Protein AF-A0A946ZB93-F1 (afdb_monomer)

Foldseek 3Di:
DVVVVVVVVVVVVPDPPDDPPPPPDDDDPPPPPPLQDWDWDDDPQKIKTAGSVQDIDIDHDQPDFDWDWDDDPPDIDIDGPPDPSDWDWDADPVRQTQDTRPWGWDADPVRGTPDIHD

Nearest PDB structures (foldseek):
  7tdz-assembly1_C  TM=2.432E-01  e=5.492E+00  Xenopus laevis

pLDDT: mean 75.24, std 18.33, range [37.12, 97.56]

Sequence (118 aa):
MRKFLILTAAILLGTSVGLANTSTAESSLTYGYNYGNSFIFTENGITFSVYPDGEFDFYMNRLFNVGARADFGNLGITFNSGYDYNAYVQYDDYGAVIQVENVPIYYDYYGRVEQIGD

Structure (mmCIF, N/CA/C/O backbone):
data_AF-A0A946ZB93-F1
#
_entry.id   AF-A0A946ZB93-F1
#
loop_
_atom_site.group_PDB
_atom_site.id
_atom_site.type_symbol
_atom_site.label_atom_id
_atom_site.label_alt_id
_atom_site.label_comp_id
_atom_site.label_asym_id
_atom_site.label_entity_id
_atom_site.label_seq_id
_atom_site.pdbx_PDB_ins_code
_atom_site.Cartn_x
_atom_site.Cartn_y
_atom_site.Cartn_z
_atom_site.occupancy
_atom_site.B_iso_or_equiv
_atom_site.auth_seq_id
_atom_site.auth_comp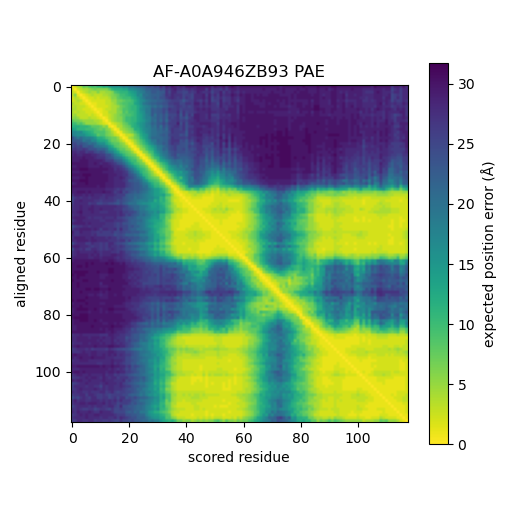_id
_atom_site.auth_asym_id
_atom_site.auth_atom_id
_atom_site.pdbx_PDB_model_num
ATOM 1 N N . MET A 1 1 ? 4.525 -1.194 71.901 1.00 58.03 1 MET A N 1
ATOM 2 C CA . MET A 1 1 ? 5.549 -1.968 71.163 1.00 58.03 1 MET A CA 1
ATOM 3 C C . MET A 1 1 ? 4.944 -2.994 70.199 1.00 58.03 1 MET A C 1
ATOM 5 O O . MET A 1 1 ? 5.058 -2.793 69.002 1.00 58.03 1 MET A O 1
ATOM 9 N N . ARG A 1 2 ? 4.246 -4.048 70.665 1.00 55.47 2 ARG A N 1
ATOM 10 C CA . ARG A 1 2 ? 3.749 -5.141 69.789 1.00 55.47 2 ARG A CA 1
ATOM 11 C C . ARG A 1 2 ? 2.785 -4.705 68.670 1.00 55.47 2 ARG A C 1
ATOM 13 O O . ARG A 1 2 ? 2.894 -5.198 67.561 1.00 55.47 2 ARG A O 1
ATOM 20 N N . LYS A 1 3 ? 1.886 -3.748 68.932 1.00 62.56 3 LYS A N 1
ATOM 21 C CA . LYS A 1 3 ? 0.941 -3.226 67.921 1.00 62.56 3 LYS A CA 1
ATOM 22 C C . LYS A 1 3 ? 1.622 -2.391 66.824 1.00 62.56 3 LYS A C 1
ATOM 24 O O . LYS A 1 3 ? 1.196 -2.438 65.681 1.00 62.56 3 LYS A O 1
ATOM 29 N N . PHE A 1 4 ? 2.704 -1.687 67.169 1.00 69.25 4 PHE A N 1
ATOM 30 C CA . PHE A 1 4 ? 3.529 -0.956 66.200 1.00 69.25 4 PHE A CA 1
ATOM 31 C C . PHE A 1 4 ? 4.312 -1.920 65.304 1.00 69.25 4 PHE A C 1
ATOM 33 O O . PHE A 1 4 ? 4.312 -1.746 64.096 1.00 69.25 4 PHE A O 1
ATOM 40 N N . LEU A 1 5 ? 4.875 -2.987 65.881 1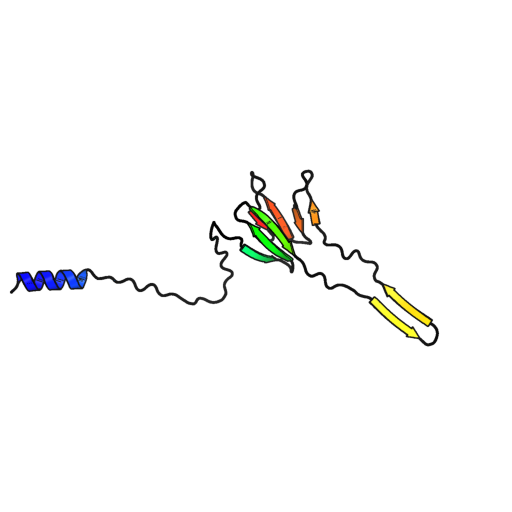.00 72.25 5 LEU A N 1
ATOM 41 C CA . LEU A 1 5 ? 5.553 -4.055 65.135 1.00 72.25 5 LEU A CA 1
ATOM 42 C C . LEU A 1 5 ? 4.648 -4.724 64.088 1.00 72.25 5 LEU A C 1
ATOM 44 O O . LEU A 1 5 ? 5.097 -5.000 62.981 1.00 72.25 5 LEU A O 1
ATOM 48 N N . ILE A 1 6 ? 3.372 -4.946 64.417 1.00 75.69 6 ILE A N 1
ATOM 49 C CA . ILE A 1 6 ? 2.399 -5.544 63.489 1.00 75.69 6 ILE A CA 1
ATOM 50 C C . ILE A 1 6 ? 2.083 -4.588 62.330 1.00 75.69 6 ILE A C 1
ATOM 52 O O . ILE A 1 6 ? 1.999 -5.024 61.185 1.00 75.69 6 ILE A O 1
ATOM 56 N N . LEU A 1 7 ? 1.959 -3.286 62.605 1.00 73.19 7 LEU A N 1
ATOM 57 C CA . LEU A 1 7 ? 1.698 -2.281 61.574 1.00 73.19 7 LEU A CA 1
ATOM 58 C C . LEU A 1 7 ? 2.889 -2.133 60.613 1.00 73.19 7 LEU A C 1
ATOM 60 O O . LEU A 1 7 ? 2.698 -2.062 59.402 1.00 73.19 7 LEU A O 1
ATOM 64 N N . THR A 1 8 ? 4.119 -2.161 61.135 1.00 68.06 8 THR A N 1
ATOM 65 C CA . THR A 1 8 ? 5.337 -2.132 60.310 1.00 68.06 8 THR A CA 1
ATOM 66 C C . THR A 1 8 ? 5.472 -3.393 59.449 1.00 68.06 8 THR A C 1
ATOM 68 O O . THR A 1 8 ? 5.829 -3.294 58.279 1.00 68.06 8 THR A O 1
ATOM 71 N N . ALA A 1 9 ? 5.132 -4.571 59.986 1.00 68.50 9 ALA A N 1
ATOM 72 C CA . ALA A 1 9 ? 5.154 -5.825 59.231 1.00 68.50 9 ALA A CA 1
ATOM 73 C C . ALA A 1 9 ? 4.100 -5.864 58.107 1.00 68.50 9 ALA A C 1
ATOM 75 O O . ALA A 1 9 ? 4.388 -6.351 57.017 1.00 68.50 9 ALA A O 1
ATOM 76 N N . ALA A 1 10 ? 2.905 -5.311 58.339 1.00 68.88 10 ALA A N 1
ATOM 77 C CA . ALA A 1 10 ? 1.845 -5.249 57.330 1.00 68.88 10 ALA A CA 1
ATOM 78 C C . ALA A 1 10 ? 2.208 -4.342 56.140 1.00 68.88 10 ALA A C 1
ATOM 80 O O . ALA A 1 10 ? 1.878 -4.663 55.002 1.00 68.88 10 ALA A O 1
ATOM 81 N N . ILE A 1 11 ? 2.928 -3.242 56.385 1.00 70.69 11 ILE A N 1
ATOM 82 C CA . ILE A 1 11 ? 3.380 -2.321 55.329 1.00 70.69 11 ILE A CA 1
ATOM 83 C C . ILE A 1 11 ? 4.476 -2.965 54.463 1.00 70.69 11 ILE A C 1
ATOM 85 O O . ILE A 1 11 ? 4.464 -2.800 53.247 1.00 70.69 11 ILE A O 1
ATOM 89 N N . LEU A 1 12 ? 5.376 -3.752 55.063 1.00 62.88 12 LEU A N 1
ATOM 90 C CA . LEU A 1 12 ? 6.449 -4.460 54.347 1.00 62.88 12 LEU A CA 1
ATOM 91 C C . LEU A 1 12 ? 5.944 -5.612 53.460 1.00 62.88 12 LEU A C 1
ATOM 93 O O . LEU A 1 12 ? 6.600 -5.958 52.484 1.00 62.88 12 LEU A O 1
ATOM 97 N N . LEU A 1 13 ? 4.786 -6.198 53.778 1.00 65.62 13 LEU A N 1
ATOM 98 C CA . LEU A 1 13 ? 4.172 -7.279 52.993 1.00 65.62 13 LEU A CA 1
ATOM 99 C C . LEU A 1 13 ? 3.286 -6.768 51.840 1.00 65.62 13 LEU A C 1
ATOM 101 O O . LEU A 1 13 ? 2.912 -7.554 50.974 1.00 65.62 13 LEU A O 1
ATOM 105 N N . GLY A 1 14 ? 2.935 -5.476 51.822 1.00 56.38 14 GLY A N 1
ATOM 106 C CA . GLY A 1 14 ? 2.010 -4.883 50.846 1.00 56.38 14 GLY A CA 1
ATOM 107 C C . GLY A 1 14 ? 2.659 -4.320 49.578 1.00 56.38 14 GLY A C 1
ATOM 108 O O . GLY A 1 14 ? 1.949 -3.929 48.655 1.00 56.38 14 GLY A O 1
ATOM 109 N N . THR A 1 15 ? 3.989 -4.257 49.502 1.00 55.72 15 THR A N 1
ATOM 110 C CA . THR A 1 15 ? 4.698 -3.660 48.361 1.00 55.72 15 THR A CA 1
ATOM 111 C C . THR A 1 15 ? 5.203 -4.728 47.394 1.00 55.72 15 THR A C 1
ATOM 113 O O . THR A 1 15 ? 6.405 -4.959 47.275 1.00 55.72 15 THR A O 1
ATOM 116 N N . SER A 1 16 ? 4.295 -5.380 46.670 1.00 56.78 16 SER A N 1
ATOM 117 C CA . SER A 1 16 ? 4.659 -6.083 45.436 1.00 56.78 16 SER A CA 1
ATOM 118 C C . SER A 1 16 ? 4.811 -5.054 44.313 1.00 56.78 16 SER A C 1
ATOM 120 O O . SER A 1 16 ? 3.883 -4.803 43.545 1.00 56.78 16 SER A O 1
ATOM 122 N N . VAL A 1 17 ? 5.973 -4.406 44.239 1.00 59.19 17 VAL A N 1
ATOM 123 C CA . VAL A 1 17 ? 6.366 -3.632 43.055 1.00 59.19 17 VAL A CA 1
ATOM 124 C C . VAL A 1 17 ? 6.665 -4.626 41.936 1.00 59.19 17 VAL A C 1
ATOM 126 O O . VAL A 1 17 ? 7.700 -5.286 41.938 1.00 59.19 17 VAL A O 1
ATOM 129 N N . GLY A 1 18 ? 5.724 -4.774 41.003 1.00 55.78 18 GLY A N 1
ATOM 130 C CA . GLY A 1 18 ? 5.958 -5.495 39.759 1.00 55.78 18 GLY A CA 1
ATOM 131 C C . GLY A 1 18 ? 6.976 -4.728 38.922 1.00 55.78 18 GLY A C 1
ATOM 132 O O . GLY A 1 18 ? 6.653 -3.690 38.352 1.00 55.78 18 GLY A O 1
ATOM 133 N N . LEU A 1 19 ? 8.213 -5.217 38.868 1.00 56.84 19 LEU A N 1
ATOM 134 C CA . LEU A 1 19 ? 9.190 -4.773 37.880 1.00 56.84 19 LEU A CA 1
ATOM 135 C C . LEU A 1 19 ? 8.736 -5.311 36.521 1.00 56.84 19 LEU A C 1
ATOM 137 O O . LEU A 1 19 ? 8.843 -6.505 36.247 1.00 56.84 19 LEU A O 1
ATOM 141 N N . ALA A 1 20 ? 8.183 -4.435 35.684 1.00 50.84 20 ALA A N 1
ATOM 142 C CA . ALA A 1 20 ? 7.981 -4.746 34.280 1.00 50.84 20 ALA A CA 1
ATOM 143 C C . ALA A 1 20 ? 9.365 -4.832 33.622 1.00 50.84 20 ALA A C 1
ATOM 145 O O . ALA A 1 20 ? 10.015 -3.817 33.380 1.00 50.84 20 ALA A O 1
ATOM 146 N N . ASN A 1 21 ? 9.830 -6.054 33.373 1.00 51.47 21 ASN A N 1
ATOM 147 C CA . ASN A 1 21 ? 10.983 -6.288 32.517 1.00 51.47 21 ASN A CA 1
ATOM 148 C C . ASN A 1 21 ? 10.608 -5.830 31.104 1.00 51.47 21 ASN A C 1
ATOM 150 O O . ASN A 1 21 ? 9.811 -6.483 30.433 1.00 51.47 21 ASN A O 1
ATOM 154 N N . THR A 1 22 ? 11.178 -4.720 30.634 1.00 50.28 22 THR A N 1
ATOM 155 C CA . THR A 1 22 ? 11.226 -4.443 29.198 1.00 50.28 22 THR A CA 1
ATOM 156 C C . THR A 1 22 ? 12.251 -5.395 28.603 1.00 50.28 22 THR A C 1
ATOM 158 O O . THR A 1 22 ? 13.443 -5.093 28.540 1.00 50.28 22 THR A O 1
ATOM 161 N N . SER A 1 23 ? 11.795 -6.585 28.227 1.00 46.97 23 SER A N 1
ATOM 162 C CA . SER A 1 23 ? 12.546 -7.463 27.344 1.00 46.97 23 SER A CA 1
ATOM 163 C C . SER A 1 23 ? 12.758 -6.697 26.043 1.00 46.97 23 SER A C 1
ATOM 165 O O . SER A 1 23 ? 11.812 -6.487 25.286 1.00 46.97 23 SER A O 1
ATOM 167 N N . THR A 1 24 ? 13.982 -6.250 25.780 1.00 52.00 24 THR A N 1
ATOM 168 C CA . THR A 1 24 ? 14.408 -5.892 24.427 1.00 52.00 24 THR A CA 1
ATOM 169 C C . THR A 1 24 ? 14.463 -7.187 23.626 1.00 52.00 24 THR A C 1
ATOM 171 O O . THR A 1 24 ? 15.506 -7.829 23.533 1.00 52.00 24 THR A O 1
ATOM 174 N N . ALA A 1 25 ? 13.303 -7.634 23.156 1.00 42.53 25 ALA A N 1
ATOM 175 C CA . ALA A 1 25 ? 13.199 -8.722 22.209 1.00 42.53 25 ALA A CA 1
ATOM 176 C C . ALA A 1 25 ? 13.389 -8.120 20.817 1.00 42.53 25 ALA A C 1
ATOM 178 O O . ALA A 1 25 ? 12.561 -7.336 20.358 1.00 42.53 25 ALA A O 1
ATOM 179 N N . GLU A 1 26 ? 14.556 -8.418 20.247 1.00 40.00 26 GLU A N 1
ATOM 180 C CA . GLU A 1 26 ? 14.773 -8.850 18.866 1.00 40.00 26 GLU A CA 1
ATOM 181 C C . GLU A 1 26 ? 13.674 -8.461 17.874 1.00 40.00 26 GLU A C 1
ATOM 183 O O . GLU A 1 26 ? 12.515 -8.838 18.036 1.00 40.00 26 GLU A O 1
ATOM 188 N N . SER A 1 27 ? 14.093 -7.773 16.811 1.00 45.06 27 SER A N 1
ATOM 189 C CA . SER A 1 27 ? 13.365 -7.520 15.567 1.00 45.06 27 SER A CA 1
ATOM 190 C C . SER A 1 27 ? 12.413 -8.660 15.186 1.00 45.06 27 SER A C 1
ATOM 192 O O . SER A 1 27 ? 12.756 -9.564 14.428 1.00 45.06 27 SER A O 1
ATOM 194 N N . SER A 1 28 ? 11.198 -8.592 15.709 1.00 37.12 28 SER A N 1
ATOM 195 C CA . SER A 1 28 ? 10.038 -9.306 15.217 1.00 37.12 28 SER A CA 1
ATOM 196 C C . SER A 1 28 ? 9.092 -8.229 14.726 1.00 37.12 28 SER A C 1
ATOM 198 O O . SER A 1 28 ? 8.923 -7.196 15.383 1.00 37.12 28 SER A O 1
ATOM 200 N N . LEU A 1 29 ? 8.560 -8.439 13.527 1.00 45.62 29 LEU A N 1
ATOM 201 C CA . LEU A 1 29 ? 7.562 -7.607 12.871 1.00 45.62 29 LEU A CA 1
ATOM 202 C C . LEU A 1 29 ? 6.340 -7.497 13.789 1.00 45.62 29 LEU A C 1
ATOM 204 O O . LEU A 1 29 ? 5.385 -8.261 13.702 1.00 45.62 29 LEU A O 1
ATOM 208 N N . THR A 1 30 ? 6.408 -6.577 14.744 1.00 37.34 30 THR A N 1
ATOM 209 C CA . THR A 1 30 ? 5.290 -6.237 15.603 1.00 37.34 30 THR A CA 1
ATOM 210 C C . THR A 1 30 ? 4.419 -5.333 14.755 1.00 37.34 30 THR A C 1
ATOM 212 O O . THR A 1 30 ? 4.683 -4.134 14.656 1.00 37.34 30 THR A O 1
ATOM 215 N N . TYR A 1 31 ? 3.404 -5.917 14.116 1.00 47.91 31 TYR A N 1
ATOM 216 C CA . TYR A 1 31 ? 2.232 -5.195 13.629 1.00 47.91 31 TYR A CA 1
ATOM 217 C C . TYR A 1 31 ? 1.562 -4.540 14.841 1.00 47.91 31 TYR A C 1
ATOM 219 O O . TYR A 1 31 ? 0.636 -5.062 15.460 1.00 47.91 31 TYR A O 1
ATOM 227 N N . GLY A 1 32 ? 2.132 -3.418 15.270 1.00 42.94 32 GLY A N 1
ATOM 228 C CA . GLY A 1 32 ? 1.598 -2.586 16.323 1.00 42.94 32 GLY A CA 1
ATOM 229 C C . GLY A 1 32 ? 0.390 -1.872 15.758 1.00 42.94 32 GLY A C 1
ATOM 230 O O . GLY A 1 32 ? 0.536 -0.760 15.253 1.00 42.94 32 GLY A O 1
ATOM 231 N N . TYR A 1 33 ? -0.779 -2.508 15.858 1.00 48.59 33 TYR A N 1
ATOM 232 C CA . TYR A 1 33 ? -2.093 -1.891 15.679 1.00 48.59 33 TYR A CA 1
ATOM 233 C C . TYR A 1 33 ? -2.285 -0.795 16.740 1.00 48.59 33 TYR A C 1
ATOM 235 O O . TYR A 1 33 ? -3.036 -0.925 17.706 1.00 48.59 33 TYR A O 1
ATOM 243 N N . ASN A 1 34 ? -1.547 0.300 16.596 1.00 46.72 34 ASN A N 1
ATOM 244 C CA . ASN A 1 34 ? -1.860 1.556 17.239 1.00 46.72 34 ASN A CA 1
ATOM 245 C C . ASN A 1 34 ? -3.037 2.110 16.442 1.00 46.72 34 ASN A C 1
ATOM 247 O O . ASN A 1 34 ? -2.830 2.694 15.385 1.00 46.72 34 ASN A O 1
ATOM 251 N N . TYR A 1 35 ? -4.256 1.901 16.941 1.00 49.59 35 TYR A N 1
ATOM 252 C CA . TYR A 1 35 ? -5.555 2.254 16.338 1.00 49.59 35 TYR A CA 1
ATOM 253 C C . TYR A 1 35 ? -5.750 3.744 15.952 1.00 49.59 35 TYR A C 1
ATOM 255 O O . TYR A 1 35 ? -6.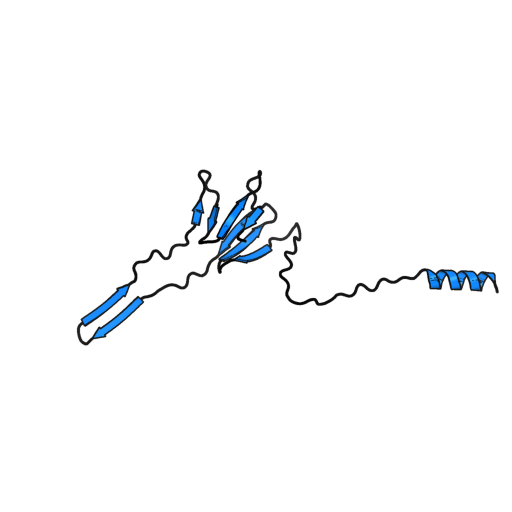868 4.167 15.677 1.00 49.59 35 TYR A O 1
ATOM 263 N N . GLY A 1 36 ? -4.692 4.559 15.940 1.00 60.00 36 GLY A N 1
ATOM 264 C CA . GLY A 1 36 ? -4.705 5.944 15.470 1.00 60.00 36 GLY A CA 1
ATOM 265 C C . GLY A 1 36 ? -3.590 6.314 14.487 1.00 60.00 36 GLY A C 1
ATOM 266 O O . GLY A 1 36 ? -3.612 7.432 13.987 1.00 60.00 36 GLY A O 1
ATOM 267 N N . ASN A 1 37 ? -2.637 5.424 14.191 1.00 74.75 37 ASN A N 1
ATOM 268 C CA . ASN A 1 37 ? -1.519 5.725 13.294 1.00 74.75 37 ASN A CA 1
ATOM 269 C C . ASN A 1 37 ? -1.538 4.772 12.097 1.00 74.75 37 ASN A C 1
ATOM 271 O O . ASN A 1 37 ? -1.752 3.574 12.268 1.00 74.75 37 ASN A O 1
ATOM 275 N N . SER A 1 38 ? -1.283 5.299 10.899 1.00 84.44 38 SER A N 1
ATOM 276 C CA . SER A 1 38 ? -1.019 4.472 9.721 1.00 84.44 38 SER A CA 1
ATOM 277 C C . SER A 1 38 ? 0.192 3.571 9.966 1.00 84.44 38 SER A C 1
ATOM 279 O O . SER A 1 38 ? 1.151 3.993 10.624 1.00 84.44 38 SER A O 1
ATOM 281 N N . PHE A 1 39 ? 0.191 2.369 9.402 1.00 87.50 39 PHE A N 1
ATOM 282 C CA . PHE A 1 39 ? 1.349 1.477 9.439 1.00 87.50 39 PHE A CA 1
ATOM 283 C C . PHE A 1 39 ? 1.872 1.215 8.029 1.00 87.50 39 PHE A C 1
ATOM 285 O O . PHE A 1 39 ? 1.121 1.245 7.057 1.00 87.50 39 PHE A O 1
ATOM 292 N N . ILE A 1 40 ? 3.183 1.003 7.928 1.00 92.19 40 ILE A N 1
ATOM 293 C CA . ILE A 1 40 ? 3.884 0.806 6.661 1.00 92.19 40 ILE A CA 1
ATOM 294 C C . ILE A 1 40 ? 4.640 -0.511 6.737 1.00 92.19 40 ILE A C 1
ATOM 296 O O . ILE A 1 40 ? 5.332 -0.773 7.724 1.00 92.19 40 ILE A O 1
ATOM 300 N N . PHE A 1 41 ? 4.526 -1.320 5.695 1.00 93.56 41 PHE A N 1
ATOM 301 C CA . PHE A 1 41 ? 5.255 -2.576 5.561 1.00 93.56 41 PHE A CA 1
ATOM 302 C C . PHE A 1 41 ? 5.613 -2.820 4.095 1.00 93.56 41 PHE A C 1
ATOM 304 O O . PHE A 1 41 ? 5.144 -2.114 3.204 1.00 93.56 41 PHE A O 1
ATOM 311 N N . THR A 1 42 ? 6.483 -3.793 3.846 1.00 91.88 42 THR A N 1
ATOM 312 C CA . THR A 1 42 ? 6.912 -4.147 2.493 1.00 91.88 42 THR A CA 1
ATOM 313 C C . THR A 1 42 ? 6.595 -5.605 2.238 1.00 91.88 42 THR A C 1
ATOM 315 O O . THR A 1 42 ? 7.072 -6.461 2.976 1.00 91.88 42 THR A O 1
ATOM 318 N N . GLU A 1 43 ? 5.858 -5.858 1.163 1.00 90.69 43 GLU A N 1
ATOM 319 C CA . GLU A 1 43 ? 5.447 -7.181 0.714 1.00 90.69 43 GLU A CA 1
ATOM 320 C C . GLU A 1 43 ? 5.911 -7.379 -0.730 1.00 90.69 43 GLU A C 1
ATOM 322 O O . GLU A 1 43 ? 5.641 -6.553 -1.601 1.00 90.69 43 GLU A O 1
ATOM 327 N N . ASN A 1 44 ? 6.692 -8.431 -0.980 1.00 88.00 44 ASN A N 1
ATOM 328 C CA . ASN A 1 44 ? 7.262 -8.750 -2.297 1.00 88.00 44 ASN A CA 1
ATOM 329 C C . ASN A 1 44 ? 7.929 -7.560 -3.044 1.00 88.00 44 ASN A C 1
ATOM 331 O O . ASN A 1 44 ? 7.826 -7.419 -4.261 1.00 88.00 44 ASN A O 1
ATOM 335 N N . GLY A 1 45 ? 8.611 -6.668 -2.311 1.00 87.38 45 GLY A N 1
ATOM 336 C CA . GLY A 1 45 ? 9.273 -5.481 -2.877 1.00 87.38 45 GLY A CA 1
ATOM 337 C C . GLY A 1 45 ? 8.354 -4.279 -3.142 1.00 87.38 45 GLY A C 1
ATOM 338 O O . GLY A 1 45 ? 8.814 -3.269 -3.680 1.00 87.38 45 GLY A O 1
ATOM 339 N N . ILE A 1 46 ? 7.088 -4.366 -2.734 1.00 90.31 46 ILE A N 1
ATOM 340 C CA . ILE A 1 46 ? 6.100 -3.289 -2.774 1.00 90.31 46 ILE A CA 1
ATOM 341 C C . ILE A 1 46 ? 5.899 -2.781 -1.349 1.00 90.31 46 ILE A C 1
ATOM 343 O O . ILE A 1 46 ? 5.612 -3.550 -0.438 1.00 90.31 46 ILE A O 1
ATOM 347 N N . THR A 1 47 ? 6.066 -1.484 -1.136 1.00 93.50 47 THR A N 1
ATOM 348 C CA . THR A 1 47 ? 5.805 -0.841 0.151 1.00 93.50 47 THR A CA 1
ATOM 349 C C . THR A 1 47 ? 4.350 -0.409 0.216 1.00 93.50 47 THR A C 1
ATOM 351 O O . THR A 1 47 ? 3.921 0.405 -0.596 1.00 93.50 47 THR A O 1
ATOM 354 N N . PHE A 1 48 ? 3.614 -0.912 1.199 1.00 94.75 48 PHE A N 1
ATOM 355 C CA . PHE A 1 48 ? 2.226 -0.560 1.471 1.00 94.75 48 PHE A CA 1
ATOM 356 C C . PHE A 1 48 ? 2.139 0.359 2.685 1.00 94.75 48 PHE A C 1
ATOM 358 O O . PHE A 1 48 ? 2.806 0.123 3.693 1.00 94.75 48 PHE A O 1
ATOM 365 N N . SER A 1 49 ? 1.302 1.388 2.588 1.00 94.31 49 SER A N 1
ATOM 366 C CA . SER A 1 49 ? 0.908 2.261 3.695 1.00 94.31 49 SER A CA 1
ATOM 367 C C . SER A 1 49 ? -0.581 2.073 3.933 1.00 94.31 49 SER A C 1
ATOM 369 O O . SER A 1 49 ? -1.365 2.359 3.038 1.00 94.31 49 SER A O 1
ATOM 371 N N . VAL A 1 50 ? -0.972 1.592 5.111 1.00 94.38 50 VAL A N 1
ATOM 372 C CA . VAL A 1 50 ? -2.379 1.351 5.459 1.00 94.38 50 VAL A CA 1
ATOM 373 C C . VAL A 1 50 ? -2.820 2.358 6.508 1.00 94.38 50 VAL A C 1
ATOM 375 O O . VAL A 1 50 ? -2.157 2.537 7.538 1.00 94.38 50 VAL A O 1
ATOM 378 N N . TYR A 1 51 ? -3.936 3.022 6.235 1.00 94.25 51 TYR A N 1
ATOM 379 C CA . TYR A 1 51 ? -4.510 4.064 7.072 1.00 94.25 51 TYR A CA 1
ATOM 380 C C . TYR A 1 51 ? -5.520 3.487 8.081 1.00 94.25 51 TYR A C 1
ATOM 382 O O . TYR A 1 51 ? -6.065 2.403 7.870 1.00 94.25 51 TYR A O 1
ATOM 390 N N . PRO A 1 52 ? -5.784 4.180 9.208 1.00 90.62 52 PRO A N 1
ATOM 391 C CA . PRO A 1 52 ? -6.699 3.681 10.243 1.00 90.62 52 PRO A CA 1
ATOM 392 C C . PRO A 1 52 ? -8.1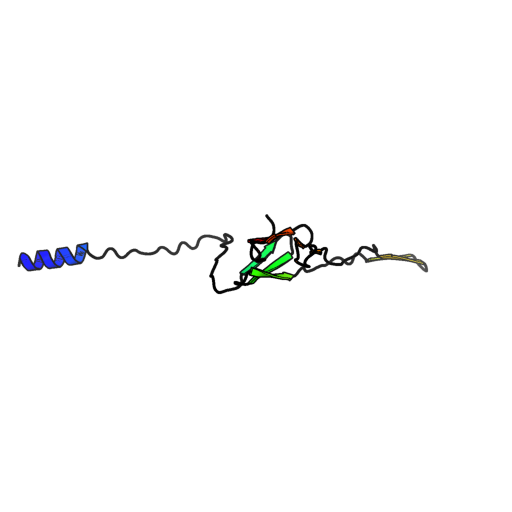52 3.460 9.791 1.00 90.62 52 PRO A C 1
ATOM 394 O O . PRO A 1 52 ? -8.891 2.725 10.444 1.00 90.62 52 PRO A O 1
ATOM 397 N N . ASP A 1 53 ? -8.577 4.112 8.712 1.00 91.00 53 ASP A N 1
ATOM 398 C CA . ASP A 1 53 ? -9.892 3.955 8.083 1.00 91.00 53 ASP A CA 1
ATOM 399 C C . ASP A 1 53 ? -9.965 2.768 7.109 1.00 91.00 53 ASP A C 1
ATOM 401 O O . ASP A 1 53 ? -11.065 2.399 6.699 1.00 91.00 53 ASP A O 1
ATOM 405 N N . GLY A 1 54 ? -8.836 2.116 6.817 1.00 91.19 54 GLY A N 1
ATOM 406 C CA . GLY A 1 54 ? -8.749 0.967 5.919 1.00 91.19 54 GLY A CA 1
ATOM 407 C C . GLY A 1 54 ? -8.474 1.324 4.462 1.00 91.19 54 GLY A C 1
ATOM 408 O O . GLY A 1 54 ? -8.494 0.428 3.616 1.00 91.19 54 GLY A O 1
ATOM 409 N N . GLU A 1 55 ? -8.205 2.597 4.168 1.00 94.38 55 GLU A N 1
ATOM 410 C CA . GLU A 1 55 ? -7.588 2.990 2.905 1.00 94.38 55 GLU A CA 1
ATOM 411 C C . GLU A 1 55 ? -6.119 2.548 2.883 1.00 94.38 55 GLU A C 1
ATOM 413 O O . GLU A 1 55 ? -5.486 2.340 3.926 1.00 94.38 55 GLU A O 1
ATOM 418 N N . PHE A 1 56 ? -5.548 2.415 1.688 1.00 95.56 56 PHE A N 1
ATOM 419 C CA . PHE A 1 56 ? -4.130 2.126 1.549 1.00 95.56 56 PHE A CA 1
ATOM 420 C C . PHE A 1 56 ? -3.535 2.766 0.302 1.00 95.56 56 PHE A C 1
ATOM 422 O O . PHE A 1 56 ? -4.205 2.914 -0.717 1.00 95.56 56 PHE A O 1
ATOM 429 N N . ASP A 1 57 ? -2.241 3.051 0.388 1.00 94.56 57 ASP A N 1
ATOM 430 C CA . ASP A 1 57 ? -1.394 3.438 -0.732 1.00 94.56 57 ASP A CA 1
ATOM 431 C C . ASP A 1 57 ? -0.270 2.419 -0.907 1.00 94.56 57 ASP A C 1
ATOM 433 O O . ASP A 1 57 ? 0.144 1.744 0.041 1.00 94.56 57 ASP A O 1
ATOM 437 N N . PHE A 1 58 ? 0.273 2.331 -2.119 1.00 93.75 58 PHE A N 1
ATOM 438 C CA . PHE A 1 58 ? 1.424 1.485 -2.401 1.00 93.75 58 PHE A CA 1
ATOM 439 C C . PHE A 1 58 ? 2.484 2.210 -3.228 1.00 93.75 58 PHE A C 1
ATOM 441 O O . PHE A 1 58 ? 2.201 3.045 -4.087 1.00 93.75 58 PHE A O 1
ATOM 448 N N . TYR A 1 59 ? 3.738 1.855 -2.976 1.00 91.12 59 TYR A N 1
ATOM 449 C CA . TYR A 1 59 ? 4.901 2.336 -3.699 1.00 91.12 59 TYR A CA 1
ATOM 450 C C .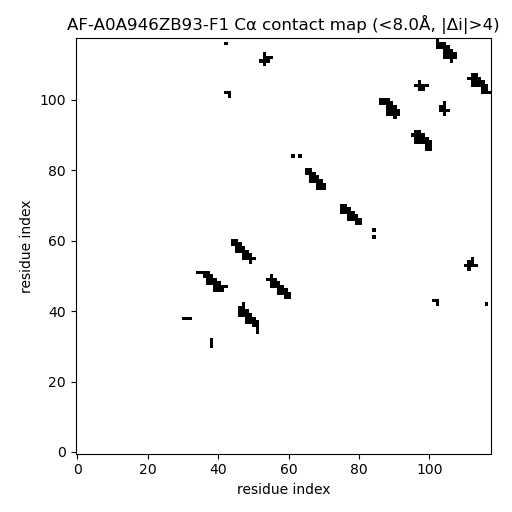 TYR A 1 59 ? 5.781 1.158 -4.099 1.00 91.12 59 TYR A C 1
ATOM 452 O O . TYR A 1 59 ? 6.044 0.257 -3.308 1.00 91.12 59 TYR A O 1
ATOM 460 N N . MET A 1 60 ? 6.299 1.191 -5.321 1.00 85.88 60 MET A N 1
ATOM 461 C CA . MET A 1 60 ? 7.245 0.196 -5.805 1.00 85.88 60 MET A CA 1
ATOM 462 C C . MET A 1 60 ? 8.332 0.880 -6.624 1.00 85.88 60 MET A C 1
ATOM 464 O O . MET A 1 60 ? 8.052 1.605 -7.582 1.00 85.88 60 MET A O 1
ATOM 468 N N . ASN A 1 61 ? 9.587 0.606 -6.277 1.00 75.62 61 ASN A N 1
ATOM 469 C CA . ASN A 1 61 ? 10.725 1.095 -7.038 1.00 75.62 61 ASN A CA 1
ATOM 470 C C . ASN A 1 61 ? 11.039 0.133 -8.190 1.00 75.62 61 ASN A C 1
ATOM 472 O O . ASN A 1 61 ? 11.601 -0.941 -7.979 1.00 75.62 61 ASN A O 1
ATOM 476 N N . ARG A 1 62 ? 10.685 0.511 -9.418 1.00 67.75 62 ARG A N 1
ATOM 477 C CA . ARG A 1 62 ? 10.842 -0.362 -10.588 1.00 67.75 62 ARG A CA 1
ATOM 478 C C . ARG A 1 62 ? 12.101 -0.008 -11.361 1.00 67.75 62 ARG A C 1
ATOM 480 O O . ARG A 1 62 ? 12.105 0.851 -12.237 1.00 67.75 62 ARG A O 1
ATOM 487 N N . LEU A 1 63 ? 13.187 -0.690 -11.006 1.00 58.06 63 LEU A N 1
ATOM 488 C CA . LEU A 1 63 ? 14.503 -0.553 -11.627 1.00 58.06 63 LEU A CA 1
ATOM 489 C C . LEU A 1 63 ? 14.716 -1.617 -12.710 1.00 58.06 63 LEU A C 1
ATOM 491 O O . LEU A 1 63 ? 15.592 -2.467 -12.581 1.00 58.06 63 LEU A O 1
ATOM 495 N N . PHE A 1 64 ? 13.941 -1.587 -13.792 1.00 58.56 64 PHE A N 1
ATOM 496 C CA . PHE A 1 64 ? 14.213 -2.457 -14.938 1.00 58.56 64 PHE A CA 1
ATOM 497 C C . PHE A 1 64 ? 14.296 -1.625 -16.215 1.00 58.56 64 PHE A C 1
ATOM 499 O O . PHE A 1 64 ? 13.298 -1.277 -16.831 1.00 58.56 64 PHE A O 1
ATOM 506 N N . ASN A 1 65 ? 15.522 -1.276 -16.605 1.00 54.72 65 ASN A N 1
ATOM 507 C CA . ASN A 1 65 ? 15.825 -0.725 -17.921 1.00 54.72 65 ASN A CA 1
ATOM 508 C C . ASN A 1 65 ? 16.948 -1.572 -18.527 1.00 54.72 65 ASN A C 1
ATOM 510 O O . ASN A 1 65 ? 18.128 -1.324 -18.287 1.00 54.72 65 ASN A O 1
ATOM 514 N N . VAL A 1 66 ? 16.583 -2.642 -19.239 1.00 57.03 66 VAL A N 1
ATOM 515 C CA . VAL A 1 66 ? 17.564 -3.537 -19.871 1.00 57.03 66 VAL A CA 1
ATOM 516 C C . VAL A 1 66 ? 17.745 -3.110 -21.326 1.00 57.03 66 VAL A C 1
ATOM 518 O O . VAL A 1 66 ? 17.101 -3.630 -22.236 1.00 57.03 66 VAL A O 1
ATOM 521 N N . GLY A 1 67 ? 18.592 -2.102 -21.531 1.00 56.88 67 GLY A N 1
ATOM 522 C CA . GLY A 1 67 ? 19.069 -1.689 -22.848 1.00 56.88 67 GLY A CA 1
ATOM 523 C C . GLY A 1 67 ? 20.479 -2.219 -23.082 1.00 56.88 67 GLY A C 1
ATOM 524 O O . GLY A 1 67 ? 21.387 -1.893 -22.320 1.00 56.88 67 GLY A O 1
ATOM 525 N N . ALA A 1 68 ? 20.681 -3.020 -24.128 1.00 59.97 68 ALA A N 1
ATOM 526 C CA . ALA A 1 68 ? 22.016 -3.448 -24.543 1.00 59.97 68 ALA A CA 1
ATOM 527 C C . ALA A 1 68 ? 22.376 -2.777 -25.870 1.00 59.97 68 ALA A C 1
ATOM 529 O O . ALA A 1 68 ? 21.631 -2.864 -26.849 1.00 59.97 68 ALA A O 1
ATOM 530 N N . ARG A 1 69 ? 23.528 -2.104 -25.901 1.00 58.41 69 ARG A N 1
ATOM 531 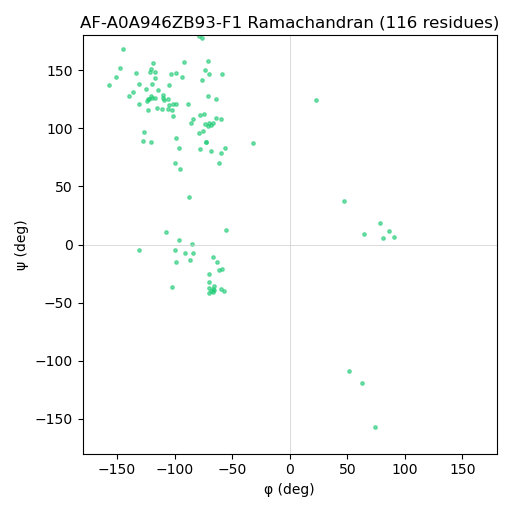C CA . ARG A 1 69 ? 24.097 -1.508 -27.110 1.00 58.41 69 ARG A CA 1
ATOM 532 C C . ARG A 1 69 ? 25.459 -2.136 -27.370 1.00 58.41 69 ARG A C 1
ATOM 534 O O . ARG A 1 69 ? 26.314 -2.121 -26.489 1.00 58.41 69 ARG A O 1
ATOM 541 N N . ALA A 1 70 ? 25.647 -2.667 -28.573 1.00 64.00 70 ALA A N 1
ATOM 542 C CA . ALA A 1 70 ? 26.938 -3.147 -29.046 1.00 64.00 70 ALA A CA 1
ATOM 543 C C . ALA A 1 70 ? 27.300 -2.428 -30.349 1.00 64.00 70 ALA A C 1
ATOM 545 O O . ALA A 1 70 ? 26.523 -2.426 -31.308 1.00 64.00 70 ALA A O 1
ATOM 546 N N . ASP A 1 71 ? 28.480 -1.815 -30.365 1.00 66.75 71 ASP A N 1
ATOM 547 C CA . ASP A 1 71 ? 29.021 -1.091 -31.510 1.00 66.75 71 ASP A CA 1
ATOM 548 C C . ASP A 1 71 ? 30.120 -1.935 -32.175 1.00 66.75 71 ASP A C 1
ATOM 550 O O . ASP A 1 71 ? 31.131 -2.264 -31.552 1.00 66.75 71 ASP A O 1
ATOM 554 N N . PHE A 1 72 ? 29.932 -2.279 -33.451 1.00 66.62 72 PHE A N 1
ATOM 555 C CA . PHE A 1 72 ? 30.921 -2.978 -34.277 1.00 66.62 72 PHE A CA 1
ATOM 556 C C . PHE A 1 72 ? 31.261 -2.115 -35.498 1.00 66.62 72 PHE A C 1
ATOM 558 O O . PHE A 1 72 ? 30.637 -2.215 -36.557 1.00 66.62 72 PHE A O 1
ATOM 565 N N . GLY A 1 73 ? 32.251 -1.230 -35.351 1.00 77.88 73 GLY A N 1
ATOM 566 C CA . GLY A 1 73 ? 32.639 -0.291 -36.408 1.00 77.88 73 GLY A CA 1
ATOM 567 C C . GLY A 1 73 ? 31.501 0.677 -36.752 1.00 77.88 73 GLY A C 1
ATOM 568 O O . GLY A 1 73 ? 31.053 1.430 -35.895 1.00 77.88 73 GLY A O 1
ATOM 569 N N . ASN A 1 74 ? 31.024 0.656 -38.000 1.00 74.31 74 ASN A N 1
ATOM 570 C CA . ASN A 1 74 ? 29.924 1.506 -38.480 1.00 74.31 74 ASN A CA 1
ATOM 571 C C . ASN A 1 74 ? 28.520 0.922 -38.205 1.00 74.31 74 ASN A C 1
ATOM 573 O O . ASN A 1 74 ? 27.525 1.532 -38.597 1.00 74.31 74 ASN A O 1
ATOM 577 N N . LEU A 1 75 ? 28.422 -0.254 -37.575 1.00 54.06 75 LEU A N 1
ATOM 578 C CA . LEU A 1 75 ? 27.161 -0.927 -37.252 1.00 54.06 75 LEU A CA 1
ATOM 579 C C . LEU A 1 75 ? 26.868 -0.815 -35.751 1.00 54.06 75 LEU A C 1
ATOM 581 O O . LEU A 1 75 ? 27.603 -1.356 -34.927 1.00 54.06 75 LEU A O 1
ATOM 585 N N . GLY A 1 76 ? 25.772 -0.135 -35.407 1.00 66.44 76 GLY A N 1
ATOM 586 C CA . GLY A 1 76 ? 25.246 -0.079 -34.044 1.00 66.44 76 GLY A CA 1
ATOM 587 C C . GLY A 1 76 ? 24.046 -1.007 -33.894 1.00 66.44 76 GLY A C 1
ATOM 588 O O . GLY A 1 76 ? 23.012 -0.779 -34.524 1.00 66.44 76 GLY A O 1
ATOM 589 N N . ILE A 1 77 ? 24.163 -2.035 -33.053 1.00 67.19 77 ILE A N 1
ATOM 590 C CA . ILE A 1 77 ? 23.039 -2.904 -32.687 1.00 67.19 77 ILE A CA 1
ATOM 591 C C . ILE A 1 77 ? 22.508 -2.421 -31.339 1.00 67.19 77 ILE A C 1
ATOM 593 O O . ILE A 1 77 ? 23.243 -2.371 -30.352 1.00 67.19 7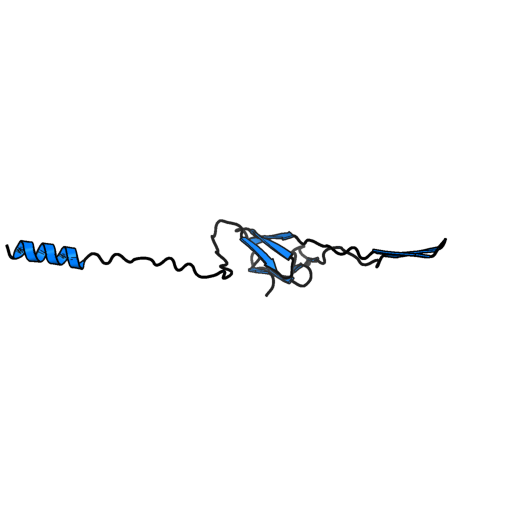7 ILE A O 1
ATOM 597 N N . THR A 1 78 ? 21.231 -2.045 -31.308 1.00 66.69 78 THR A N 1
ATOM 598 C CA . THR A 1 78 ? 20.539 -1.619 -30.086 1.00 66.69 78 THR A CA 1
ATOM 599 C C . THR A 1 78 ? 19.401 -2.588 -29.802 1.00 66.69 78 THR A C 1
ATOM 601 O O . THR A 1 78 ? 18.553 -2.811 -30.663 1.00 66.69 78 THR A O 1
ATOM 604 N N . PHE A 1 79 ? 19.383 -3.149 -28.597 1.00 68.12 79 PHE A N 1
ATOM 605 C CA . PHE A 1 79 ? 18.295 -3.974 -28.090 1.00 68.12 79 PHE A CA 1
ATOM 606 C C . PHE A 1 79 ? 17.581 -3.218 -26.971 1.00 68.12 79 PHE A C 1
ATOM 608 O O . PHE A 1 79 ? 18.178 -2.917 -25.936 1.00 68.12 79 PHE A O 1
ATOM 615 N N . ASN A 1 80 ? 16.305 -2.913 -27.195 1.00 67.75 80 ASN A N 1
ATOM 616 C CA . ASN A 1 80 ? 15.364 -2.548 -26.149 1.00 67.75 80 ASN A CA 1
ATOM 617 C C . ASN A 1 80 ? 14.403 -3.728 -26.021 1.00 67.75 80 ASN A C 1
ATOM 619 O O . ASN A 1 80 ? 13.823 -4.157 -27.017 1.00 67.75 80 ASN A O 1
ATOM 623 N N . SER A 1 81 ? 14.280 -4.274 -24.818 1.00 63.22 81 SER A N 1
ATOM 624 C CA . SER A 1 81 ? 13.489 -5.476 -24.575 1.00 63.22 81 SER A CA 1
ATOM 625 C C . SER A 1 81 ? 11.983 -5.279 -24.794 1.00 63.22 81 SER A C 1
ATOM 627 O O . SER A 1 81 ? 11.261 -6.268 -24.850 1.00 63.22 81 SER A O 1
ATOM 629 N N . GLY A 1 82 ? 11.506 -4.036 -24.954 1.00 61.50 82 GLY A N 1
ATOM 630 C CA . GLY A 1 82 ? 10.130 -3.732 -25.357 1.00 61.50 82 GLY A CA 1
ATOM 631 C C . GLY A 1 82 ? 9.057 -4.156 -24.351 1.00 61.50 82 GLY A C 1
ATOM 632 O O . GLY A 1 82 ? 7.877 -4.107 -24.685 1.00 61.50 82 GLY A O 1
ATOM 633 N N . TYR A 1 83 ? 9.447 -4.585 -23.148 1.00 64.81 83 TYR A N 1
ATOM 634 C CA . TYR A 1 83 ? 8.509 -4.971 -22.099 1.00 64.81 83 TYR A CA 1
ATOM 635 C C . TYR A 1 83 ? 7.774 -3.752 -21.544 1.00 64.81 83 TYR A C 1
ATOM 637 O O . TYR A 1 83 ? 8.335 -2.658 -21.447 1.00 64.81 83 TYR A O 1
ATOM 645 N N . ASP A 1 84 ? 6.515 -3.965 -21.161 1.00 64.75 84 ASP A N 1
ATOM 646 C CA . ASP A 1 84 ? 5.755 -2.983 -20.406 1.00 64.75 84 ASP A CA 1
ATOM 647 C C . ASP A 1 84 ? 6.278 -2.952 -18.968 1.00 64.75 84 ASP A C 1
ATOM 649 O O . ASP A 1 84 ? 6.025 -3.841 -18.160 1.00 64.75 84 ASP A O 1
ATOM 653 N N . TYR A 1 85 ? 7.054 -1.917 -18.668 1.00 67.94 85 TYR A N 1
ATOM 654 C CA . TYR A 1 85 ? 7.527 -1.619 -17.328 1.00 67.94 85 TYR A CA 1
ATOM 655 C C . TYR A 1 85 ? 6.500 -0.762 -16.585 1.00 67.94 85 TYR A C 1
ATOM 657 O O . TYR A 1 85 ? 6.890 0.162 -15.871 1.00 67.94 85 TYR A O 1
ATOM 665 N N . ASN A 1 86 ? 5.194 -1.032 -16.705 1.00 73.00 86 ASN A N 1
ATOM 666 C CA . ASN A 1 86 ? 4.115 -0.466 -15.876 1.00 73.00 86 ASN A CA 1
ATOM 667 C C . ASN A 1 86 ? 3.686 -1.429 -14.769 1.00 73.00 86 ASN A C 1
ATOM 669 O O . ASN A 1 86 ? 3.946 -2.625 -14.854 1.00 73.00 86 ASN A O 1
ATOM 673 N N . ALA A 1 87 ? 3.268 -0.860 -13.632 1.00 77.44 87 ALA A N 1
ATOM 674 C CA . ALA A 1 87 ? 3.032 -1.660 -12.441 1.00 77.44 87 ALA A CA 1
ATOM 675 C C . ALA A 1 87 ? 1.784 -2.464 -12.745 1.00 77.44 87 ALA A C 1
ATOM 677 O O . ALA A 1 87 ? 0.788 -1.890 -13.197 1.00 77.44 87 ALA A O 1
ATOM 678 N N . TYR A 1 88 ? 1.853 -3.772 -12.564 1.00 88.25 88 TYR A N 1
ATOM 679 C CA . TYR A 1 88 ? 0.687 -4.594 -12.774 1.00 88.25 88 TYR A CA 1
ATOM 680 C C . TYR A 1 88 ? -0.254 -4.388 -11.597 1.00 88.25 88 TYR A C 1
ATOM 682 O O . TYR A 1 88 ? 0.069 -4.751 -10.472 1.00 88.25 88 TYR A O 1
ATOM 690 N N . VAL A 1 89 ? -1.409 -3.778 -11.833 1.00 93.06 89 VAL A N 1
ATOM 691 C CA . VAL A 1 89 ? -2.445 -3.674 -10.809 1.00 93.06 89 VAL A CA 1
ATOM 692 C C . VAL A 1 89 ? -3.797 -3.984 -11.430 1.00 93.06 89 VAL A C 1
ATOM 694 O O . VAL A 1 89 ? -4.127 -3.506 -12.518 1.00 93.06 89 VAL A O 1
ATOM 697 N N . GLN A 1 90 ? -4.537 -4.856 -10.753 1.00 95.31 90 GLN A N 1
ATOM 698 C CA . GLN A 1 90 ? -5.871 -5.272 -11.153 1.00 95.31 90 GLN A CA 1
ATOM 699 C C . GLN A 1 90 ? -6.914 -4.574 -10.294 1.00 95.31 90 GLN A C 1
ATOM 701 O O . GLN A 1 90 ? -6.716 -4.359 -9.096 1.00 95.31 90 GLN A O 1
ATOM 706 N N . TYR A 1 91 ? -8.049 -4.301 -10.922 1.00 96.50 91 TYR A N 1
ATOM 707 C CA . TYR A 1 91 ? -9.207 -3.701 -10.288 1.00 96.50 91 TYR A CA 1
ATOM 708 C C . TYR A 1 91 ? -10.411 -4.629 -10.416 1.00 96.50 91 TYR A C 1
ATOM 710 O O . TYR A 1 91 ? -10.509 -5.377 -11.393 1.00 96.50 91 TYR A O 1
ATOM 718 N N . ASP A 1 92 ? -11.322 -4.562 -9.452 1.00 94.12 92 ASP A N 1
ATOM 719 C CA . ASP A 1 92 ? -12.654 -5.143 -9.597 1.00 94.12 92 ASP A CA 1
ATOM 720 C C . ASP A 1 92 ? -13.590 -4.242 -10.432 1.00 94.12 92 ASP A C 1
ATOM 722 O O . ASP A 1 92 ? -13.219 -3.152 -10.879 1.00 94.12 92 ASP A O 1
ATOM 726 N N . ASP A 1 93 ? -14.833 -4.692 -10.625 1.00 96.38 93 ASP A N 1
ATOM 727 C CA . ASP A 1 93 ? -15.865 -3.962 -11.377 1.00 96.38 93 ASP A CA 1
ATOM 728 C C . ASP A 1 93 ? -16.262 -2.616 -10.735 1.00 96.38 93 ASP A C 1
ATOM 730 O O . ASP A 1 93 ? -16.893 -1.777 -11.385 1.00 96.38 93 ASP A O 1
ATOM 734 N N . TYR A 1 94 ? -15.902 -2.394 -9.468 1.00 93.81 94 TYR A N 1
ATOM 735 C CA . TYR A 1 94 ? -16.175 -1.172 -8.713 1.00 93.81 94 TYR A CA 1
ATOM 736 C C . TYR A 1 94 ? -14.964 -0.230 -8.655 1.00 93.81 94 TYR A C 1
ATOM 738 O O . TYR A 1 94 ? -15.088 0.894 -8.163 1.00 93.81 94 TYR A O 1
ATOM 746 N N . GLY A 1 95 ? -13.815 -0.649 -9.194 1.00 93.50 95 GLY A N 1
ATOM 747 C CA . GLY A 1 95 ? -12.574 0.118 -9.207 1.00 93.50 95 GLY A CA 1
ATOM 748 C C . GLY A 1 95 ? -11.714 -0.042 -7.950 1.00 93.50 95 GLY A C 1
ATOM 749 O O . GLY A 1 95 ? -10.765 0.725 -7.784 1.00 93.50 95 GLY A O 1
ATOM 750 N N . ALA A 1 96 ? -12.007 -1.008 -7.076 1.00 95.06 96 ALA A N 1
ATOM 751 C CA . ALA A 1 96 ? -11.143 -1.346 -5.947 1.00 95.06 96 ALA A CA 1
ATOM 752 C C . ALA A 1 96 ? -9.931 -2.157 -6.425 1.00 95.06 96 ALA A C 1
ATOM 754 O O . ALA A 1 96 ? -10.050 -3.003 -7.310 1.00 95.06 96 ALA A O 1
ATOM 755 N N . VAL A 1 97 ? -8.756 -1.902 -5.847 1.00 96.44 97 VAL A N 1
ATOM 756 C CA . VAL A 1 97 ? -7.512 -2.605 -6.194 1.00 96.44 97 VAL A CA 1
ATOM 757 C C . VAL A 1 97 ? -7.512 -3.983 -5.541 1.00 96.44 97 VAL A C 1
ATOM 759 O O . VAL A 1 97 ? -7.360 -4.093 -4.333 1.00 96.44 97 VAL A O 1
ATOM 762 N N . ILE A 1 98 ? -7.620 -5.043 -6.336 1.00 96.69 98 ILE A N 1
ATOM 763 C CA . ILE A 1 98 ? -7.671 -6.426 -5.824 1.00 96.69 98 ILE A CA 1
ATOM 764 C C . ILE A 1 98 ? -6.324 -7.153 -5.902 1.00 96.69 98 ILE A C 1
ATOM 766 O O . ILE A 1 98 ? -6.139 -8.194 -5.273 1.00 96.69 98 ILE A O 1
ATOM 770 N N . GLN A 1 99 ? -5.368 -6.616 -6.665 1.00 96.38 99 GLN A N 1
ATOM 771 C CA . GLN A 1 99 ? -4.032 -7.193 -6.803 1.00 96.38 99 GLN A CA 1
ATOM 772 C C . GLN A 1 99 ? -3.018 -6.129 -7.228 1.00 96.38 99 GLN A C 1
ATOM 774 O O . GLN A 1 99 ? -3.289 -5.347 -8.142 1.00 96.38 99 GLN A O 1
ATOM 779 N N . VAL A 1 100 ? -1.831 -6.151 -6.616 1.00 93.69 100 VAL A N 1
ATOM 780 C CA . VAL A 1 100 ? -0.649 -5.391 -7.053 1.00 93.69 100 VAL A CA 1
ATOM 781 C C . VAL A 1 100 ? 0.495 -6.375 -7.298 1.00 93.69 100 VAL A C 1
ATOM 783 O O . VAL A 1 100 ? 0.955 -7.052 -6.384 1.00 93.69 100 VAL A O 1
ATOM 786 N N . GLU A 1 101 ? 0.958 -6.482 -8.539 1.00 91.19 101 GLU A N 1
ATOM 787 C CA . GLU A 1 101 ? 1.886 -7.512 -9.018 1.00 91.19 101 GLU A CA 1
ATOM 788 C C . GLU A 1 101 ? 1.401 -8.920 -8.648 1.00 91.19 101 GLU A C 1
ATOM 790 O O . GLU A 1 101 ? 0.408 -9.395 -9.190 1.00 91.19 101 GLU A O 1
ATOM 795 N N . ASN A 1 102 ? 2.072 -9.585 -7.707 1.00 91.25 102 ASN A N 1
ATOM 796 C CA . ASN A 1 102 ? 1.720 -10.917 -7.214 1.00 91.25 102 ASN A CA 1
ATOM 797 C C . ASN A 1 102 ? 1.123 -10.874 -5.797 1.00 91.25 102 ASN A C 1
ATOM 799 O O . ASN A 1 102 ? 1.013 -11.915 -5.160 1.00 91.25 102 ASN A O 1
ATOM 803 N N . VAL A 1 103 ? 0.791 -9.682 -5.293 1.00 95.31 103 VAL A N 1
ATOM 804 C CA . VAL A 1 103 ? 0.272 -9.457 -3.940 1.00 95.31 103 VAL A CA 1
ATOM 805 C C . VAL A 1 103 ? -1.248 -9.259 -4.016 1.00 95.31 103 VAL A C 1
ATOM 807 O O . VAL A 1 103 ? -1.689 -8.247 -4.571 1.00 95.31 103 VAL A O 1
ATOM 810 N N . PRO A 1 104 ? -2.062 -10.204 -3.508 1.00 96.88 104 PRO A N 1
ATOM 811 C CA . PRO A 1 104 ? -3.513 -10.047 -3.447 1.00 96.88 104 PRO A CA 1
ATOM 812 C C . PRO A 1 104 ? -3.929 -9.061 -2.346 1.00 96.88 104 PRO A C 1
ATOM 814 O O . PRO A 1 104 ? -3.260 -8.951 -1.316 1.00 96.88 104 PRO A O 1
ATOM 817 N N . ILE A 1 105 ? -5.051 -8.372 -2.560 1.00 97.56 105 ILE A N 1
ATOM 818 C CA . ILE A 1 105 ? -5.662 -7.438 -1.608 1.00 97.56 105 ILE A CA 1
ATOM 819 C C . ILE A 1 105 ? -7.073 -7.928 -1.279 1.00 97.56 105 ILE A C 1
ATOM 821 O O . ILE A 1 105 ? -7.881 -8.168 -2.178 1.00 97.56 105 ILE A O 1
ATOM 825 N N . TYR A 1 106 ? -7.375 -8.059 0.010 1.00 97.31 106 TY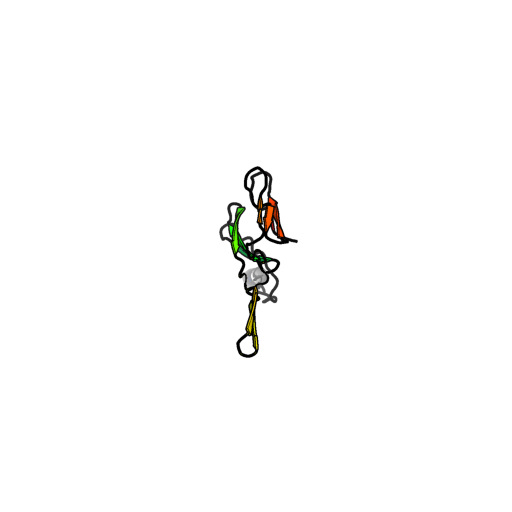R A N 1
ATOM 826 C CA . TYR A 1 106 ? -8.672 -8.503 0.509 1.00 97.31 106 TYR A CA 1
ATOM 827 C C . TYR A 1 106 ? -9.333 -7.410 1.334 1.00 97.31 106 TYR A C 1
ATOM 829 O O . TYR A 1 106 ? -8.673 -6.690 2.085 1.00 97.31 106 TYR A O 1
ATOM 837 N N . TYR A 1 107 ? -10.653 -7.327 1.209 1.00 97.00 107 TYR A N 1
ATOM 838 C CA . TYR A 1 107 ? -11.471 -6.301 1.832 1.00 97.00 107 TYR A CA 1
ATOM 839 C C . TYR A 1 107 ? -12.519 -6.913 2.751 1.00 97.00 107 TYR A C 1
ATOM 841 O O . TYR A 1 107 ? -13.067 -7.980 2.463 1.00 97.00 107 TYR A O 1
ATOM 849 N N . ASP A 1 108 ? -12.852 -6.181 3.808 1.00 95.19 108 ASP A N 1
ATOM 850 C CA . ASP A 1 108 ? -14.004 -6.489 4.638 1.00 95.19 108 ASP A CA 1
ATOM 851 C C . ASP A 1 108 ? -15.326 -6.070 3.963 1.00 95.19 108 ASP A C 1
ATOM 853 O O . ASP A 1 108 ? -15.369 -5.467 2.888 1.00 95.19 108 ASP A O 1
ATOM 857 N N . TYR A 1 109 ? -16.447 -6.350 4.632 1.00 95.00 109 TYR A N 1
ATOM 858 C CA . TYR A 1 109 ? -17.788 -5.995 4.147 1.00 95.00 109 TYR A CA 1
ATOM 859 C C . TYR A 1 109 ? -17.998 -4.484 3.912 1.00 95.00 109 TYR A C 1
ATOM 861 O O . TYR A 1 109 ? -18.907 -4.093 3.180 1.00 95.00 109 TYR A O 1
ATOM 869 N N . TYR A 1 110 ? -17.191 -3.627 4.538 1.00 95.31 110 TYR A N 1
ATOM 870 C CA . TYR A 1 110 ? -17.292 -2.173 4.435 1.00 95.31 110 TYR A CA 1
ATOM 871 C C . TYR A 1 110 ? -16.346 -1.583 3.379 1.00 95.31 110 TYR A C 1
ATOM 873 O O . TYR A 1 110 ? -16.304 -0.362 3.239 1.00 95.31 110 TYR A O 1
ATOM 881 N N . GLY A 1 111 ? -15.614 -2.420 2.634 1.00 94.06 111 GLY A N 1
ATOM 882 C CA . GLY A 1 111 ? -14.665 -1.979 1.609 1.00 94.06 111 GLY A CA 1
ATOM 883 C C . GLY A 1 111 ? -13.331 -1.493 2.175 1.00 94.06 111 GLY A C 1
ATOM 884 O O . GLY A 1 111 ? -12.593 -0.794 1.485 1.00 94.06 111 GLY A O 1
ATOM 885 N N . ARG A 1 112 ? -13.014 -1.846 3.423 1.00 95.19 112 ARG A N 1
ATOM 886 C CA . ARG A 1 112 ? -11.734 -1.532 4.071 1.00 95.19 112 ARG A CA 1
ATOM 887 C C . ARG A 1 112 ? -10.772 -2.684 3.877 1.00 95.19 112 ARG A C 1
ATOM 889 O O . ARG A 1 112 ? -11.204 -3.836 3.914 1.00 95.19 112 ARG A O 1
ATOM 896 N N . VAL A 1 113 ? -9.487 -2.396 3.704 1.00 95.25 113 VAL A N 1
ATOM 897 C CA . VAL A 1 113 ? -8.500 -3.465 3.550 1.00 95.25 113 VAL A CA 1
ATOM 898 C C . VAL A 1 113 ? -8.418 -4.310 4.828 1.00 95.25 113 VAL A C 1
ATOM 900 O O . VAL A 1 113 ? -8.229 -3.790 5.928 1.00 95.25 113 VAL A O 1
ATOM 903 N N . GLU A 1 114 ? -8.601 -5.618 4.679 1.00 94.62 114 GLU A N 1
ATOM 904 C CA . GLU A 1 114 ? -8.519 -6.609 5.758 1.00 94.62 114 GLU A CA 1
ATOM 905 C C . GLU A 1 114 ? -7.180 -7.355 5.712 1.00 94.62 114 GLU A C 1
ATOM 907 O O . GLU A 1 114 ? -6.590 -7.633 6.756 1.00 94.62 114 GLU A O 1
ATOM 912 N N . GLN A 1 115 ? -6.667 -7.627 4.507 1.00 95.00 115 GLN A N 1
ATOM 913 C CA . GLN A 1 115 ? -5.403 -8.332 4.301 1.00 95.00 115 GLN A CA 1
ATOM 914 C C . GLN A 1 115 ? -4.728 -7.897 2.993 1.00 95.00 115 GLN A C 1
ATOM 916 O O . GLN A 1 115 ? -5.388 -7.660 1.983 1.00 95.00 115 GLN A O 1
ATOM 921 N N . ILE A 1 116 ? -3.397 -7.825 3.015 1.00 95.94 116 ILE A N 1
ATOM 922 C CA . ILE A 1 116 ? -2.533 -7.555 1.861 1.00 95.94 116 ILE A CA 1
ATOM 923 C C . ILE A 1 116 ? -1.433 -8.613 1.873 1.00 95.94 116 ILE A C 1
ATOM 925 O O . ILE A 1 116 ? -0.680 -8.680 2.842 1.00 95.94 116 ILE A O 1
ATOM 929 N N . GLY A 1 117 ? -1.323 -9.400 0.805 1.00 93.62 117 GLY A N 1
ATOM 930 C CA . GLY A 1 117 ? -0.344 -10.486 0.738 1.00 93.62 117 GLY A CA 1
ATOM 931 C C . GLY A 1 117 ? -0.702 -11.698 1.598 1.00 93.62 117 GLY A C 1
ATOM 932 O O . GLY A 1 117 ? -1.878 -11.926 1.899 1.00 93.62 117 GLY A O 1
ATOM 933 N N . ASP A 1 118 ? 0.325 -12.476 1.941 1.00 87.50 118 ASP A N 1
ATOM 934 C CA . ASP A 1 118 ? 0.238 -13.734 2.698 1.00 87.50 118 ASP A CA 1
ATOM 935 C C . ASP A 1 118 ? 0.462 -13.551 4.210 1.00 87.50 118 ASP A C 1
ATOM 937 O O . ASP A 1 118 ? 1.314 -12.723 4.612 1.00 87.50 118 ASP A O 1
#

Mean predicted aligned error: 16.31 Å

Radius of gyration: 29.27 Å; Cα contacts (8 Å, |Δi|>4): 122; chain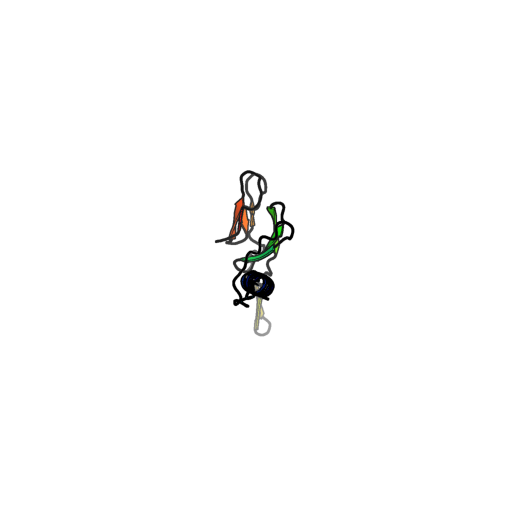s: 1; bounding box: 50×20×110 Å

Solvent-accessible surface area (backbone atoms only — not comparable to full-atom values): 7836 Å² total; per-residue (Å²): 111,73,70,58,54,51,54,56,52,54,58,70,72,66,68,80,76,78,77,79,77,80,74,85,71,70,101,61,93,70,82,73,82,47,87,82,54,64,50,73,53,72,56,98,76,32,38,38,39,39,40,74,83,27,51,73,50,77,49,67,86,84,86,78,82,70,68,50,76,51,78,60,88,93,46,76,50,76,45,69,77,80,69,82,86,64,85,54,66,42,61,50,99,86,68,49,70,42,27,50,70,92,34,48,43,40,63,45,99,85,73,24,60,71,44,70,55,133

Secondary structure (DSSP, 8-state):
-HHHHHHHHHHHHS--------------------TTS-EEEEETTEEEEE-TTS-EEEEE------EEEEEETTEEEEEE-----S--EEE-TTS-EEEETTEEEEE-TTS-EEEE--